Protein AF-A0A9E0R133-F1 (afdb_monomer_lite)

pLDDT: mean 89.99, std 8.55, range [52.66, 96.12]

Structure (mmCIF, N/CA/C/O backbone):
data_AF-A0A9E0R133-F1
#
_entry.id   AF-A0A9E0R133-F1
#
loop_
_atom_site.group_PDB
_atom_site.id
_atom_site.type_symbol
_atom_site.label_atom_id
_atom_site.label_alt_id
_atom_site.label_comp_id
_atom_site.label_asym_id
_atom_site.label_entity_id
_atom_site.label_seq_id
_atom_site.pdbx_PDB_ins_code
_atom_site.Cartn_x
_atom_site.Cartn_y
_atom_site.Cartn_z
_atom_site.occupancy
_atom_site.B_iso_or_equiv
_atom_site.auth_seq_id
_atom_site.auth_comp_id
_atom_site.auth_asym_id
_atom_site.auth_atom_id
_atom_site.pdbx_PDB_model_num
ATOM 1 N N . LEU A 1 1 ? -2.456 -11.895 4.431 1.00 86.69 1 LEU A N 1
ATOM 2 C CA . LEU A 1 1 ? -2.227 -10.520 3.926 1.00 86.69 1 LEU A CA 1
ATOM 3 C C . LEU A 1 1 ? -1.113 -10.485 2.889 1.00 86.69 1 LEU A C 1
ATOM 5 O O . LEU A 1 1 ? -1.371 -10.055 1.778 1.00 86.69 1 LEU A O 1
ATOM 9 N N . LEU A 1 2 ? 0.075 -11.016 3.192 1.00 88.75 2 LEU A N 1
ATOM 10 C CA . LEU A 1 2 ? 1.167 -11.067 2.214 1.00 88.75 2 LEU A CA 1
ATOM 11 C C . LEU A 1 2 ? 0.834 -11.908 0.962 1.00 88.75 2 LEU A C 1
ATOM 13 O O . LEU A 1 2 ? 1.094 -11.472 -0.151 1.00 88.75 2 LEU A O 1
ATOM 17 N N . SER A 1 3 ? 0.180 -13.064 1.128 1.00 91.75 3 SER A N 1
ATOM 18 C CA . SER A 1 3 ? -0.327 -13.859 -0.005 1.00 91.75 3 SER A CA 1
ATOM 19 C C . SER A 1 3 ? -1.299 -13.072 -0.884 1.00 91.75 3 SER A C 1
ATOM 21 O O . SER A 1 3 ? -1.163 -13.070 -2.098 1.00 91.75 3 SER A O 1
ATOM 23 N N . TYR A 1 4 ? -2.227 -12.333 -0.270 1.00 94.19 4 TYR A N 1
ATOM 24 C CA . TYR A 1 4 ? -3.158 -11.456 -0.982 1.00 94.19 4 TYR A CA 1
ATOM 25 C C . TYR A 1 4 ? -2.421 -10.388 -1.799 1.00 94.19 4 TYR A C 1
ATOM 27 O O . TYR A 1 4 ? -2.736 -10.206 -2.968 1.00 94.19 4 TYR A O 1
ATOM 35 N N . LEU A 1 5 ? -1.397 -9.748 -1.226 1.00 91.94 5 LEU A N 1
ATOM 36 C CA . LEU A 1 5 ? -0.569 -8.776 -1.940 1.00 91.94 5 LEU A CA 1
ATOM 37 C C . LEU A 1 5 ? 0.055 -9.389 -3.208 1.00 91.94 5 LEU A C 1
ATOM 39 O O . LEU A 1 5 ? -0.005 -8.798 -4.283 1.00 91.94 5 LEU A O 1
ATOM 43 N N . PHE A 1 6 ? 0.613 -10.598 -3.112 1.00 92.81 6 PHE A N 1
ATOM 44 C CA . PHE A 1 6 ? 1.208 -11.274 -4.266 1.00 92.81 6 PHE A CA 1
ATOM 45 C C . PHE A 1 6 ? 0.175 -11.738 -5.293 1.00 92.81 6 PHE A C 1
ATOM 47 O O . PHE A 1 6 ? 0.330 -11.475 -6.486 1.00 92.81 6 PHE A O 1
ATOM 54 N N . ASP A 1 7 ? -0.875 -12.418 -4.842 1.00 92.94 7 ASP A N 1
ATOM 55 C CA . ASP A 1 7 ? -1.836 -13.061 -5.731 1.00 92.94 7 ASP A CA 1
ATOM 56 C C . ASP A 1 7 ? -2.776 -12.063 -6.406 1.00 92.94 7 ASP A C 1
ATOM 58 O O . ASP A 1 7 ? -3.111 -12.233 -7.577 1.00 92.94 7 ASP A O 1
ATOM 62 N N . TYR A 1 8 ? -3.190 -11.022 -5.686 1.00 93.00 8 TYR A N 1
ATOM 63 C CA . TYR A 1 8 ? -4.194 -10.078 -6.165 1.00 93.00 8 TYR A CA 1
ATOM 64 C C . TYR A 1 8 ? -3.590 -8.845 -6.839 1.00 93.00 8 TYR A C 1
ATOM 66 O O . TYR A 1 8 ? -4.140 -8.375 -7.833 1.00 93.00 8 TYR A O 1
ATOM 74 N N . HIS A 1 9 ? -2.454 -8.341 -6.349 1.00 93.81 9 HIS A N 1
ATOM 75 C CA . HIS A 1 9 ? -1.844 -7.122 -6.888 1.00 93.81 9 HIS A CA 1
ATOM 76 C C . HIS A 1 9 ? -0.698 -7.414 -7.854 1.00 93.81 9 HIS A C 1
ATOM 78 O O . HIS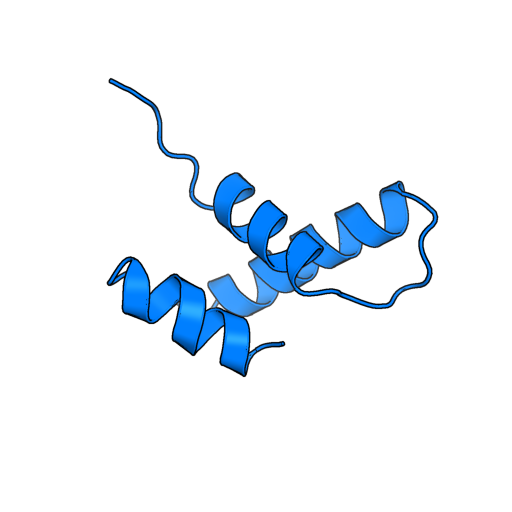 A 1 9 ? -0.803 -7.096 -9.041 1.00 93.81 9 HIS A O 1
ATOM 84 N N . TYR A 1 10 ? 0.363 -8.087 -7.395 1.00 93.69 10 TYR A N 1
ATOM 85 C CA . TYR A 1 10 ? 1.543 -8.340 -8.236 1.00 93.69 10 TYR A CA 1
ATOM 86 C C . TYR A 1 10 ? 1.231 -9.164 -9.481 1.00 93.69 10 TYR A C 1
ATOM 88 O O . TYR A 1 10 ? 1.615 -8.768 -10.581 1.00 93.69 10 TYR A O 1
ATOM 96 N N . LYS A 1 11 ? 0.525 -10.292 -9.327 1.00 91.81 11 LYS A N 1
ATOM 97 C CA . LYS A 1 11 ? 0.172 -11.146 -10.472 1.00 91.81 11 LYS A CA 1
ATOM 98 C C . LYS A 1 11 ? -0.761 -10.438 -11.452 1.00 91.81 11 LYS A C 1
ATOM 100 O O . LYS A 1 11 ? -0.578 -10.570 -12.658 1.00 91.81 11 LYS A O 1
ATOM 105 N N . ARG A 1 12 ? -1.741 -9.682 -10.946 1.00 90.50 12 ARG A N 1
ATOM 106 C CA . ARG A 1 12 ? -2.756 -9.018 -11.776 1.00 90.50 12 ARG A CA 1
ATOM 107 C C . ARG A 1 12 ? -2.179 -7.872 -12.596 1.00 90.50 12 ARG A C 1
ATOM 109 O O . ARG A 1 12 ? -2.500 -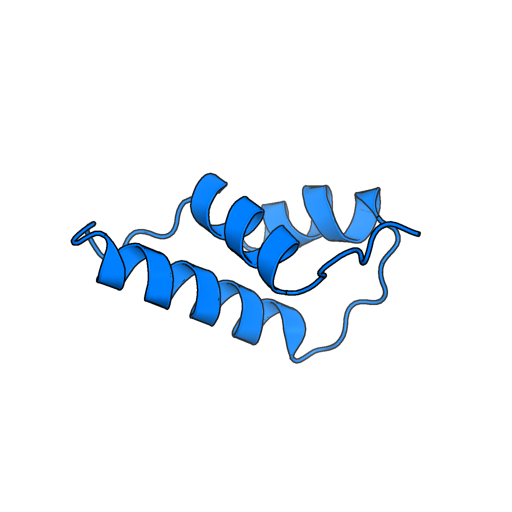7.754 -13.770 1.00 90.50 12 ARG A O 1
ATOM 116 N N . GLU A 1 13 ? -1.326 -7.048 -11.993 1.00 89.50 13 GLU A N 1
ATOM 117 C CA . GLU A 1 13 ? -0.682 -5.930 -12.694 1.00 89.50 13 GLU A CA 1
ATOM 118 C C . GLU A 1 13 ? 0.646 -6.319 -13.361 1.00 89.50 13 GLU A C 1
ATOM 120 O O . GLU A 1 13 ? 1.320 -5.455 -13.914 1.00 89.50 13 GLU A O 1
ATOM 125 N N . GLN A 1 14 ? 1.032 -7.602 -13.297 1.00 90.81 14 GLN A N 1
ATOM 126 C CA . GLN A 1 14 ? 2.294 -8.139 -13.824 1.00 90.81 14 GLN A CA 1
ATOM 127 C C . GLN A 1 14 ? 3.515 -7.299 -13.421 1.00 90.81 14 GLN A C 1
ATOM 129 O O . GLN A 1 14 ? 4.452 -7.098 -14.196 1.00 90.81 14 GLN A O 1
ATOM 134 N N . ARG A 1 15 ? 3.504 -6.778 -12.189 1.00 89.06 15 ARG A N 1
ATOM 135 C CA . ARG A 1 15 ? 4.559 -5.882 -11.714 1.00 89.06 15 ARG A CA 1
ATOM 136 C C . ARG A 1 15 ? 5.767 -6.669 -11.218 1.00 89.06 15 ARG A C 1
ATOM 138 O O . ARG A 1 15 ? 5.591 -7.673 -10.523 1.00 89.06 15 ARG A O 1
ATOM 145 N N . PRO A 1 16 ? 6.996 -6.195 -11.487 1.00 90.81 16 PRO A N 1
ATOM 146 C CA . PRO A 1 16 ? 8.185 -6.784 -10.895 1.00 90.81 16 PRO A CA 1
ATOM 147 C C . PRO A 1 16 ? 8.150 -6.625 -9.371 1.00 90.81 16 PRO A C 1
ATOM 149 O O . PRO A 1 16 ? 7.886 -5.545 -8.830 1.00 90.81 16 PRO A O 1
ATOM 152 N N . LEU A 1 17 ? 8.426 -7.721 -8.669 1.00 90.50 17 LEU A N 1
ATOM 153 C CA . LEU A 1 17 ? 8.531 -7.724 -7.218 1.00 90.50 17 LEU A CA 1
ATOM 154 C C . LEU A 1 17 ? 9.949 -7.321 -6.803 1.00 90.50 17 LEU A C 1
ATOM 156 O O . LEU A 1 17 ? 10.877 -8.120 -6.919 1.00 90.50 17 LEU A O 1
ATOM 160 N N . LEU A 1 18 ? 10.110 -6.101 -6.289 1.00 92.69 18 LEU A N 1
ATOM 161 C CA . LEU A 1 18 ? 11.338 -5.703 -5.606 1.00 92.69 18 LEU A CA 1
ATOM 162 C C . LEU A 1 18 ? 11.277 -6.115 -4.126 1.00 92.69 18 LEU A C 1
ATOM 164 O O . LEU A 1 18 ? 10.208 -6.020 -3.518 1.00 92.69 18 LEU A O 1
ATOM 168 N N . PRO A 1 19 ? 12.407 -6.522 -3.515 1.00 88.19 19 PRO A N 1
ATOM 169 C CA . PRO A 1 19 ? 12.442 -6.970 -2.121 1.00 88.19 19 PRO A CA 1
ATOM 170 C C . PRO A 1 19 ? 11.936 -5.941 -1.099 1.00 88.19 19 PRO A C 1
ATOM 172 O O . PRO A 1 19 ? 11.452 -6.329 -0.038 1.00 88.19 19 PRO A O 1
ATOM 175 N N . CYS A 1 20 ? 12.038 -4.641 -1.398 1.00 93.50 20 CYS A N 1
ATOM 176 C CA . CYS A 1 20 ? 11.565 -3.574 -0.513 1.00 93.50 20 CYS A CA 1
ATOM 177 C C . CYS A 1 20 ? 10.041 -3.419 -0.514 1.00 93.50 20 CYS A C 1
ATOM 179 O O . CYS A 1 20 ? 9.466 -3.118 0.530 1.00 93.50 20 CYS A O 1
ATOM 181 N N . HIS A 1 21 ? 9.374 -3.680 -1.643 1.00 94.75 21 HIS A N 1
ATOM 182 C CA . HIS A 1 21 ? 7.972 -3.310 -1.805 1.00 94.75 21 HIS A CA 1
ATOM 183 C C . HIS A 1 21 ? 7.042 -3.899 -0.732 1.00 94.75 21 HIS A C 1
ATOM 185 O O . HIS A 1 21 ? 6.217 -3.151 -0.213 1.00 94.75 21 HIS A O 1
ATOM 191 N N . PRO A 1 22 ? 7.133 -5.192 -0.346 1.00 92.62 22 PRO A N 1
ATOM 192 C CA . PRO A 1 22 ? 6.217 -5.726 0.655 1.00 92.62 22 PRO A CA 1
ATOM 193 C C . PRO A 1 22 ? 6.364 -5.031 2.008 1.00 92.62 22 PRO A C 1
ATOM 195 O O . PRO A 1 22 ? 5.363 -4.788 2.676 1.00 92.62 22 PRO A O 1
ATOM 198 N N . ARG A 1 23 ? 7.597 -4.690 2.408 1.00 94.88 23 ARG A N 1
ATOM 199 C CA . ARG A 1 23 ? 7.861 -3.965 3.655 1.00 94.88 23 ARG A CA 1
ATOM 200 C C . ARG A 1 23 ? 7.270 -2.560 3.595 1.00 94.88 23 ARG A C 1
ATOM 202 O O . ARG A 1 23 ? 6.601 -2.159 4.542 1.00 94.88 23 ARG A O 1
ATOM 209 N N . ASP A 1 24 ? 7.498 -1.852 2.495 1.00 95.94 24 ASP A N 1
ATOM 210 C CA . ASP A 1 24 ? 7.028 -0.477 2.326 1.00 95.94 24 ASP A CA 1
ATOM 211 C C . ASP A 1 24 ? 5.493 -0.417 2.299 1.00 95.94 24 ASP A C 1
ATOM 213 O O . ASP A 1 24 ? 4.890 0.377 3.015 1.00 95.94 24 ASP A O 1
ATOM 217 N N . LEU A 1 25 ? 4.849 -1.317 1.547 1.00 96.12 25 LEU A N 1
ATOM 218 C CA . LEU A 1 25 ? 3.388 -1.415 1.447 1.00 96.12 25 LEU A CA 1
ATOM 219 C C . LEU A 1 25 ? 2.737 -1.744 2.797 1.00 96.12 25 LEU A C 1
ATOM 221 O O . LEU A 1 25 ? 1.710 -1.163 3.147 1.00 96.12 25 LEU A O 1
ATOM 225 N N . LEU A 1 26 ? 3.342 -2.650 3.576 1.00 94.25 26 LEU A N 1
ATOM 226 C CA . LEU A 1 26 ? 2.887 -2.946 4.937 1.00 94.25 26 LEU A CA 1
ATOM 227 C C . LEU A 1 26 ? 3.054 -1.738 5.868 1.00 94.25 26 LEU A C 1
ATOM 229 O O . LEU A 1 26 ? 2.160 -1.486 6.674 1.00 94.25 26 LEU A O 1
ATOM 233 N N . GLY A 1 27 ? 4.155 -0.991 5.738 1.00 94.88 27 GLY A N 1
ATOM 234 C CA . GLY A 1 27 ? 4.396 0.245 6.488 1.00 94.88 27 GLY A CA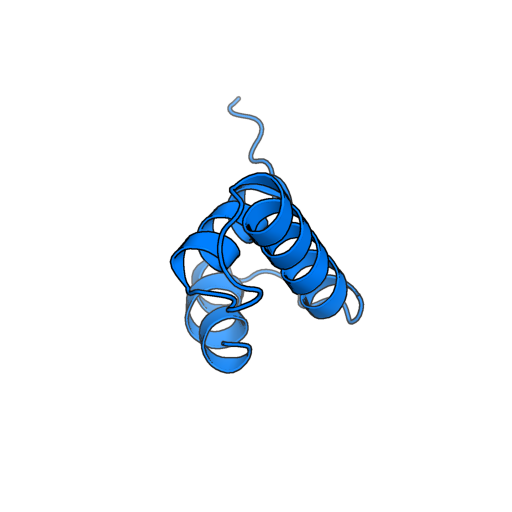 1
ATOM 235 C C . GLY A 1 27 ? 3.340 1.309 6.194 1.00 94.88 27 GLY A C 1
ATOM 236 O O . GLY A 1 27 ? 2.670 1.772 7.108 1.00 94.88 27 GLY A O 1
ATOM 237 N N . ILE A 1 28 ? 3.090 1.597 4.915 1.00 95.69 28 ILE A N 1
ATOM 238 C CA . ILE A 1 28 ? 2.076 2.573 4.478 1.00 95.69 28 ILE A CA 1
ATOM 239 C C . ILE A 1 28 ? 0.676 2.195 4.984 1.00 95.69 28 ILE A C 1
ATOM 241 O O . ILE A 1 28 ? -0.072 3.044 5.476 1.00 95.69 28 ILE A O 1
ATOM 245 N N . ALA A 1 29 ? 0.311 0.914 4.891 1.00 95.25 29 ALA A N 1
ATOM 246 C CA . ALA A 1 29 ? -0.973 0.429 5.389 1.00 95.25 29 ALA A CA 1
ATOM 247 C C . ALA A 1 29 ? -1.085 0.558 6.922 1.00 95.25 29 ALA A C 1
ATOM 249 O O . ALA A 1 29 ? -2.156 0.887 7.439 1.00 95.25 29 ALA A O 1
ATOM 250 N N . GLN A 1 30 ? 0.013 0.326 7.649 1.00 94.44 30 GLN A N 1
ATOM 251 C CA . GLN A 1 30 ? 0.072 0.437 9.108 1.00 94.44 30 GLN A CA 1
ATOM 252 C C . GLN A 1 30 ? 0.006 1.896 9.572 1.00 94.44 30 GLN A C 1
ATOM 254 O O . GLN A 1 30 ? -0.729 2.205 10.514 1.00 94.44 30 GLN A O 1
ATOM 259 N N . ASP A 1 31 ? 0.701 2.795 8.880 1.00 94.38 31 ASP A N 1
ATOM 260 C CA . ASP A 1 31 ? 0.646 4.234 9.135 1.00 94.38 31 ASP A CA 1
ATOM 261 C C . ASP A 1 31 ? -0.780 4.757 8.947 1.00 94.38 31 ASP A C 1
ATOM 263 O O . ASP A 1 31 ? -1.301 5.484 9.795 1.00 94.38 31 ASP A O 1
ATOM 267 N N . LYS A 1 32 ? -1.473 4.305 7.891 1.00 94.31 32 LYS A N 1
ATOM 268 C CA . LYS A 1 32 ? -2.879 4.659 7.678 1.00 94.31 32 LYS A CA 1
ATOM 269 C C . LYS A 1 32 ? -3.809 4.098 8.753 1.00 94.31 32 LYS A C 1
ATOM 271 O O . LYS A 1 32 ? -4.692 4.822 9.209 1.00 94.31 32 LYS A O 1
ATOM 276 N N . ALA A 1 33 ? -3.630 2.843 9.169 1.00 93.81 33 ALA A N 1
ATOM 277 C CA . ALA A 1 33 ? -4.427 2.260 10.253 1.00 93.81 33 ALA A CA 1
ATOM 278 C C . ALA A 1 33 ? -4.292 3.084 11.543 1.00 93.81 33 ALA A C 1
ATOM 280 O O . ALA A 1 33 ? -5.290 3.439 12.171 1.00 93.81 33 ALA A O 1
ATOM 281 N N . THR A 1 34 ? -3.050 3.452 11.867 1.00 92.81 34 THR A N 1
ATOM 282 C CA . THR A 1 34 ? -2.704 4.269 13.034 1.00 92.81 34 THR A CA 1
ATOM 283 C C . THR A 1 34 ? -3.332 5.658 12.941 1.00 92.81 34 THR A C 1
ATOM 285 O O . THR A 1 34 ? -3.944 6.123 13.900 1.00 92.81 34 THR A O 1
ATOM 288 N N . TYR A 1 35 ? -3.248 6.301 11.773 1.00 92.31 35 TYR A N 1
ATOM 289 C CA . TYR A 1 35 ? -3.851 7.612 11.529 1.00 92.31 35 TYR A CA 1
ATOM 290 C C . TYR A 1 35 ? -5.374 7.618 11.729 1.00 92.31 35 TYR A C 1
ATOM 292 O O . TYR A 1 35 ? -5.924 8.569 12.278 1.00 92.31 35 TYR A O 1
ATOM 300 N N . LEU A 1 36 ? -6.063 6.546 11.326 1.00 91.56 36 LEU A N 1
ATOM 301 C CA . LEU A 1 36 ? -7.517 6.418 11.467 1.00 91.56 36 LEU A CA 1
ATOM 302 C C . LEU A 1 36 ? -7.972 6.078 12.898 1.00 91.56 36 LEU A C 1
ATOM 304 O O . LEU A 1 36 ? -9.168 5.897 13.125 1.00 91.56 36 LEU A O 1
ATOM 308 N N . GLY A 1 37 ? -7.046 5.952 13.856 1.00 87.38 37 GLY A N 1
ATOM 309 C CA . GLY A 1 37 ? -7.354 5.505 15.217 1.00 87.38 37 GLY A CA 1
ATOM 310 C C . GLY A 1 37 ? -7.872 4.064 15.274 1.00 87.38 37 GLY A C 1
ATOM 311 O O . GLY A 1 37 ? -8.432 3.647 16.289 1.00 87.38 37 GLY A O 1
ATOM 312 N N . ALA A 1 38 ? -7.714 3.303 14.187 1.00 78.81 38 ALA A N 1
ATOM 313 C CA . ALA A 1 38 ? -8.067 1.899 14.155 1.00 78.81 38 ALA A CA 1
ATOM 314 C C . ALA A 1 38 ? -7.045 1.105 14.978 1.00 78.81 38 ALA A C 1
ATOM 316 O O . ALA A 1 38 ? -5.863 1.448 15.044 1.00 78.81 38 ALA A O 1
ATOM 317 N N . SER A 1 39 ? -7.502 0.012 15.597 1.00 65.44 39 SER A N 1
ATOM 318 C CA . SER A 1 39 ? -6.595 -0.991 16.162 1.00 65.44 39 SER A CA 1
ATOM 319 C C . SER A 1 39 ? -5.557 -1.380 15.102 1.00 65.44 39 SER A C 1
ATOM 321 O O . SER A 1 39 ? -5.876 -1.387 13.915 1.00 65.44 39 SER A O 1
ATOM 323 N N . THR A 1 40 ? -4.336 -1.722 15.519 1.00 68.50 40 THR A N 1
ATOM 324 C CA . THR A 1 40 ? -3.149 -2.055 14.695 1.00 68.50 40 THR A CA 1
ATOM 325 C C . THR A 1 40 ? -3.321 -3.256 13.744 1.00 68.50 40 THR A C 1
ATOM 327 O O . THR A 1 40 ? -2.350 -3.820 13.236 1.00 68.50 40 THR A O 1
ATOM 330 N N . VAL A 1 41 ? -4.560 -3.664 13.487 1.00 85.44 41 VAL A N 1
ATOM 331 C CA . VAL A 1 41 ? -4.971 -4.709 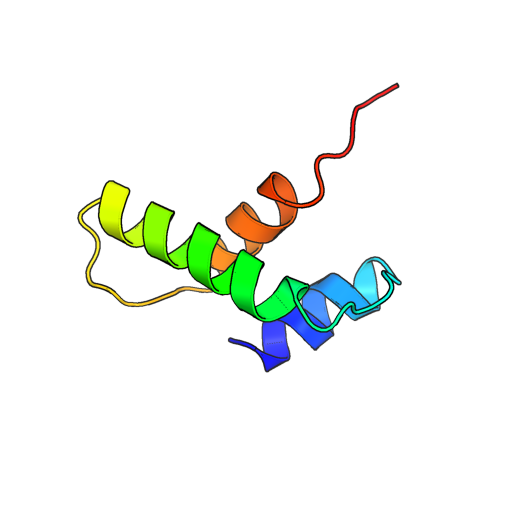12.568 1.00 85.44 41 VAL A CA 1
ATOM 332 C C . VAL A 1 41 ? -4.917 -4.176 11.141 1.00 85.44 41 VAL A C 1
ATOM 334 O O . VAL A 1 41 ? -5.735 -3.369 10.709 1.00 85.44 41 VAL A O 1
ATOM 337 N N . LEU A 1 42 ? -3.957 -4.690 10.380 1.00 89.88 42 LEU A N 1
ATOM 338 C CA . LEU A 1 42 ? -3.919 -4.512 8.936 1.00 89.88 42 LEU A CA 1
ATOM 339 C C . LEU A 1 42 ? -5.081 -5.265 8.279 1.00 89.88 42 LEU A C 1
ATOM 341 O O . LEU A 1 42 ? -5.316 -6.441 8.565 1.00 89.88 42 LEU A O 1
ATOM 345 N N . THR A 1 43 ? -5.768 -4.607 7.350 1.00 93.62 43 THR A N 1
ATOM 346 C CA . THR A 1 43 ? -6.845 -5.200 6.550 1.00 93.62 43 THR A CA 1
ATOM 347 C C . THR A 1 43 ? -6.468 -5.229 5.069 1.00 93.62 43 THR A C 1
ATOM 349 O O . THR A 1 43 ? -5.452 -4.661 4.660 1.00 93.62 43 THR A O 1
ATOM 352 N N . LYS A 1 44 ? -7.260 -5.925 4.246 1.00 95.19 44 LYS A N 1
ATOM 353 C CA . LYS A 1 44 ? -7.025 -5.969 2.794 1.00 95.19 44 LYS A CA 1
ATOM 354 C C . LYS A 1 44 ? -7.264 -4.604 2.157 1.00 95.19 44 LYS A C 1
ATOM 356 O O . LYS A 1 44 ? -6.482 -4.195 1.317 1.00 95.19 44 LYS A O 1
ATOM 361 N N . GLU A 1 45 ? -8.260 -3.874 2.638 1.00 94.75 45 GLU A N 1
ATOM 362 C CA . GLU A 1 45 ? -8.634 -2.543 2.157 1.00 94.75 45 GLU A CA 1
ATOM 363 C C . GLU A 1 45 ? -7.512 -1.526 2.412 1.00 94.75 45 GLU A C 1
ATOM 365 O O . GLU A 1 45 ? -7.232 -0.672 1.574 1.00 94.75 45 GLU A O 1
ATOM 370 N N . LEU A 1 46 ? -6.817 -1.647 3.550 1.00 95.19 46 LEU A N 1
ATOM 371 C CA . LEU A 1 46 ? -5.627 -0.844 3.835 1.00 95.19 46 LEU A CA 1
ATOM 372 C C . LEU A 1 46 ? -4.464 -1.185 2.895 1.00 95.19 46 LEU A C 1
ATOM 374 O O . LEU A 1 46 ? -3.735 -0.282 2.492 1.00 95.19 46 LEU A O 1
ATOM 378 N N . LEU A 1 47 ? -4.300 -2.460 2.524 1.00 95.62 47 LEU A N 1
ATOM 379 C CA . LEU A 1 47 ? -3.293 -2.875 1.541 1.00 95.62 47 LEU A CA 1
ATOM 380 C C . LEU A 1 47 ? -3.636 -2.430 0.121 1.00 95.62 47 LEU A C 1
ATOM 382 O O . LEU A 1 47 ? -2.732 -2.042 -0.609 1.00 95.62 47 LEU A O 1
ATOM 386 N N . ASP A 1 48 ? -4.911 -2.469 -0.260 1.00 95.62 48 ASP A N 1
ATOM 387 C CA . ASP A 1 48 ? -5.381 -1.967 -1.553 1.00 95.62 48 ASP A CA 1
ATOM 388 C C . ASP A 1 48 ? -5.100 -0.468 -1.663 1.00 95.62 48 ASP A C 1
ATOM 390 O O . ASP A 1 48 ? -4.475 -0.013 -2.617 1.00 95.62 48 ASP A O 1
ATOM 394 N N . TRP A 1 49 ? -5.440 0.289 -0.617 1.00 95.31 49 TRP A N 1
ATOM 395 C CA . TRP A 1 49 ? -5.119 1.709 -0.566 1.00 95.31 49 TRP A CA 1
ATOM 396 C C . TRP A 1 49 ? -3.608 1.976 -0.595 1.00 95.31 49 TRP A C 1
ATOM 398 O O . TRP A 1 49 ? -3.160 2.896 -1.280 1.00 95.31 49 TRP A O 1
ATOM 408 N N . ALA A 1 50 ? -2.811 1.191 0.140 1.00 96.06 50 ALA A N 1
ATOM 409 C CA . ALA A 1 50 ? -1.357 1.328 0.136 1.00 96.06 50 ALA A CA 1
ATOM 410 C C . ALA A 1 50 ? -0.767 1.037 -1.250 1.00 96.06 50 ALA A C 1
ATOM 412 O O . ALA A 1 50 ? 0.142 1.743 -1.677 1.00 96.06 50 ALA A O 1
ATOM 413 N N . TRP A 1 51 ? -1.301 0.045 -1.966 1.00 95.88 51 TRP A N 1
ATOM 414 C CA . TRP A 1 51 ? -0.902 -0.281 -3.334 1.00 95.88 51 TRP A CA 1
ATOM 415 C C . TRP A 1 51 ? -1.140 0.884 -4.292 1.00 95.88 51 TRP A C 1
ATOM 417 O O . TRP A 1 51 ? -0.206 1.313 -4.971 1.00 95.88 51 TRP A O 1
ATOM 427 N N . ASP A 1 52 ? -2.356 1.433 -4.290 1.00 94.00 52 ASP A N 1
ATOM 428 C CA . ASP A 1 52 ? -2.724 2.559 -5.152 1.00 94.00 52 ASP A CA 1
ATOM 429 C C . ASP A 1 52 ? -1.918 3.823 -4.812 1.00 94.00 52 ASP A C 1
ATOM 431 O O . ASP A 1 52 ? -1.548 4.593 -5.699 1.00 94.00 52 ASP A O 1
ATOM 435 N N . SER A 1 53 ? -1.589 4.007 -3.530 1.00 93.94 53 SER A N 1
ATOM 436 C CA . SER A 1 53 ? -0.765 5.126 -3.055 1.00 93.94 53 SER A CA 1
ATOM 437 C C . SER A 1 53 ? 0.718 4.967 -3.402 1.00 93.94 53 SER A C 1
ATOM 439 O O . SER A 1 53 ? 1.395 5.959 -3.653 1.00 93.94 53 SER A O 1
ATOM 441 N N . TYR A 1 54 ? 1.243 3.737 -3.405 1.00 94.56 54 TYR A N 1
ATOM 442 C CA . TYR A 1 54 ? 2.647 3.452 -3.719 1.00 94.56 54 TYR A CA 1
ATOM 443 C C . TYR A 1 54 ? 2.907 3.480 -5.227 1.00 94.56 54 TYR A C 1
ATOM 445 O O . TYR A 1 54 ? 3.908 4.024 -5.688 1.00 94.56 54 TYR A O 1
ATOM 453 N N . PHE A 1 55 ? 1.995 2.905 -6.012 1.00 92.81 55 PHE A N 1
ATOM 454 C CA . PHE A 1 55 ? 2.105 2.800 -7.464 1.00 92.81 55 PHE A CA 1
ATOM 455 C C . PHE A 1 55 ? 1.188 3.796 -8.176 1.00 92.81 55 PHE A C 1
ATOM 457 O O . PHE A 1 55 ? 0.405 3.399 -9.044 1.00 92.81 55 PHE A O 1
ATOM 464 N N . VAL A 1 56 ? 1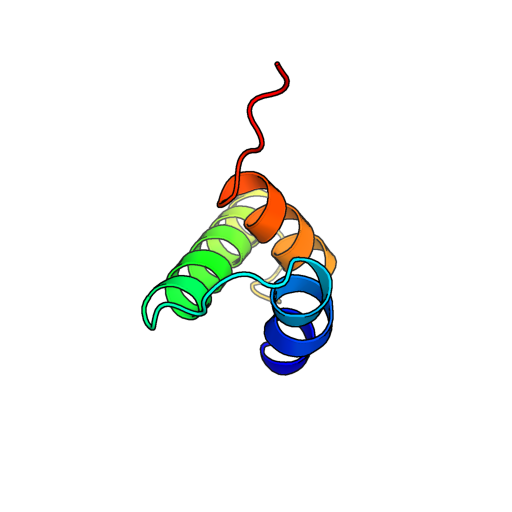.315 5.084 -7.831 1.00 86.81 56 VAL A N 1
ATOM 465 C CA . VAL A 1 56 ? 0.531 6.170 -8.436 1.00 86.81 56 VAL A CA 1
ATOM 466 C C . VAL A 1 56 ? 0.593 6.070 -9.958 1.00 86.81 56 VAL A C 1
ATOM 468 O O . VAL A 1 56 ? 1.657 6.167 -10.572 1.00 86.81 56 VAL A O 1
ATOM 471 N N . LYS A 1 57 ? -0.571 5.873 -10.573 1.00 78.56 57 LYS A N 1
ATOM 472 C CA . LYS A 1 57 ? -0.739 5.976 -12.020 1.00 78.56 57 LYS A CA 1
ATOM 473 C C . LYS A 1 57 ? -1.019 7.445 -12.305 1.00 78.56 57 LYS A C 1
ATOM 475 O O . LYS A 1 57 ? -2.084 7.944 -11.961 1.00 78.56 57 LYS A O 1
ATOM 480 N N . LEU A 1 58 ? -0.038 8.151 -12.858 1.00 72.94 58 LEU A N 1
ATOM 481 C CA . LEU A 1 58 ? -0.277 9.485 -13.400 1.00 72.94 58 LEU A CA 1
ATOM 482 C C . LEU A 1 58 ? -1.142 9.298 -14.649 1.00 72.94 58 LEU A C 1
ATOM 484 O O . LEU A 1 58 ? -0.682 8.712 -15.629 1.00 72.94 58 LEU A O 1
ATOM 488 N N . GLU A 1 59 ? -2.407 9.708 -14.582 1.00 65.69 59 GLU A N 1
ATOM 489 C CA . GLU A 1 59 ? -3.267 9.714 -15.765 1.00 65.69 59 GLU A CA 1
ATOM 490 C C . GLU A 1 59 ? -2.689 10.696 -16.795 1.00 65.69 59 GLU A C 1
ATOM 492 O O 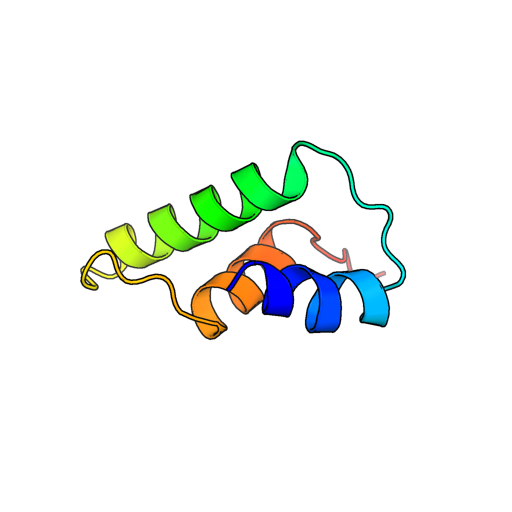. GLU A 1 59 ? -2.235 11.786 -16.439 1.00 65.69 59 GLU A O 1
ATOM 497 N N . SER A 1 60 ? -2.618 10.245 -18.051 1.00 52.66 60 SER A N 1
ATOM 498 C CA . SER A 1 60 ? -2.119 11.003 -19.209 1.00 52.66 60 SER A CA 1
ATOM 499 C C . SER A 1 60 ? -3.277 11.620 -19.973 1.00 52.66 60 SER A C 1
ATOM 501 O O . SER A 1 60 ? -4.283 10.896 -20.143 1.00 52.66 60 SER A O 1
#

Sequence (60 aa):
LLSYLFDYHYKREQRPLLPCHPRDLLGIAQDKATYLGASTVLTKELLDWAWDSYFVKLES

Radius of gyration: 11.7 Å; chains: 1; bounding box: 21×25×35 Å

Foldseek 3Di:
DVVCCCPPPCVVVVDDDDPCVVVQLLVQLQVVCVVVVHDSDRDVVSSVVSSCVVPPDDDD

Secondary structure (DSSP, 8-state):
-HHHIIIIIITTTT----TTHHHHHHHHHHHHHHHTT--S---HHHHHHHHHHHS-----